Protein AF-A0A9X0CZP3-F1 (afdb_monomer_lite)

Sequence (68 aa):
MEFCEGGDLGALIAKHRREKRFIEEEFVVKIMNQLVEALQECHRRKDGAHVLHRDLKPANVFLDNMTM

Radius of gyration: 14.05 Å; chains: 1; bounding box: 34×24×36 Å

Structure (mmCIF, N/CA/C/O backbone):
data_AF-A0A9X0CZP3-F1
#
_entry.id   AF-A0A9X0CZP3-F1
#
loop_
_atom_site.group_PDB
_atom_site.id
_atom_site.type_symbol
_atom_site.label_atom_id
_atom_site.label_alt_id
_atom_site.label_comp_id
_atom_site.label_asym_id
_atom_site.label_entity_id
_atom_site.label_seq_id
_atom_site.pdbx_PDB_ins_code
_atom_site.Cartn_x
_atom_site.Cartn_y
_atom_site.Cartn_z
_atom_site.occupancy
_atom_site.B_iso_or_equiv
_atom_site.auth_seq_id
_atom_site.auth_comp_id
_atom_site.auth_asym_id
_atom_site.auth_atom_id
_atom_site.pdbx_PDB_model_num
ATOM 1 N N . MET A 1 1 ? 7.353 -15.481 -3.416 1.00 70.69 1 MET A N 1
ATOM 2 C CA . MET A 1 1 ? 6.695 -14.398 -2.660 1.00 70.69 1 MET A CA 1
ATOM 3 C C . MET A 1 1 ? 6.751 -14.789 -1.202 1.00 70.69 1 MET A C 1
ATOM 5 O O . MET A 1 1 ? 6.469 -15.946 -0.908 1.00 70.69 1 MET A O 1
ATOM 9 N N . GLU A 1 2 ? 7.187 -13.878 -0.342 1.00 86.81 2 GLU A N 1
ATOM 10 C CA . GLU A 1 2 ? 7.136 -14.069 1.110 1.00 86.81 2 GLU A CA 1
ATOM 11 C C . GLU A 1 2 ? 5.696 -13.877 1.600 1.00 86.81 2 GLU A C 1
ATOM 13 O O . GLU A 1 2 ? 4.899 -13.200 0.946 1.00 86.81 2 GLU A O 1
ATOM 18 N N . PHE A 1 3 ? 5.338 -14.526 2.709 1.00 89.12 3 PHE A N 1
ATOM 19 C CA . PHE A 1 3 ? 4.019 -14.361 3.309 1.00 89.12 3 PHE A CA 1
ATOM 20 C C . PHE A 1 3 ? 3.986 -13.077 4.144 1.00 89.12 3 PHE A C 1
ATOM 22 O O . PHE A 1 3 ? 4.781 -12.911 5.064 1.00 89.12 3 PHE A O 1
ATOM 29 N N . CYS A 1 4 ? 3.051 -12.185 3.824 1.00 93.69 4 CYS A N 1
ATOM 30 C CA . CYS A 1 4 ? 2.838 -10.926 4.530 1.00 93.69 4 CYS A CA 1
ATOM 31 C C . CYS A 1 4 ? 1.699 -11.087 5.547 1.00 93.69 4 CYS A C 1
ATOM 33 O O . CYS A 1 4 ? 0.522 -11.044 5.182 1.00 93.69 4 CYS A O 1
ATOM 35 N N . GLU A 1 5 ? 2.046 -11.293 6.820 1.00 92.06 5 GLU A N 1
ATOM 36 C CA . GLU A 1 5 ? 1.081 -11.588 7.895 1.00 92.06 5 GLU A CA 1
ATO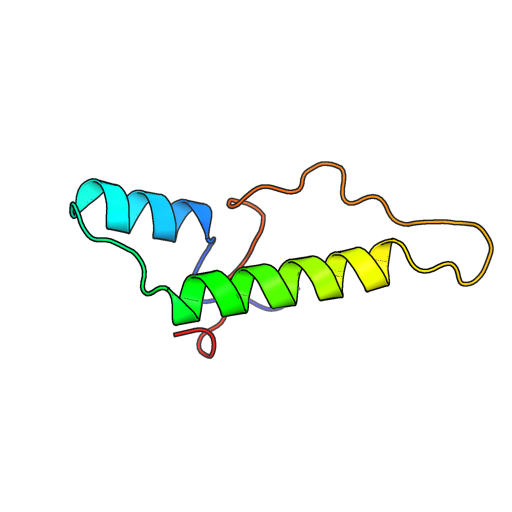M 37 C C . GLU A 1 5 ? 0.076 -10.449 8.153 1.00 92.06 5 GLU A C 1
ATOM 39 O O . GLU A 1 5 ? -1.040 -10.699 8.611 1.00 92.06 5 GLU A O 1
ATOM 44 N N . GLY A 1 6 ? 0.431 -9.204 7.813 1.00 91.38 6 GLY A N 1
ATOM 45 C CA . GLY A 1 6 ? -0.414 -8.020 7.984 1.00 91.38 6 GLY A CA 1
ATOM 46 C C . GLY A 1 6 ? -1.528 -7.864 6.941 1.00 91.38 6 GLY A C 1
ATOM 47 O O . GLY A 1 6 ? -2.326 -6.930 7.042 1.00 91.38 6 GLY A O 1
ATOM 48 N N . GLY A 1 7 ? -1.614 -8.764 5.953 1.00 94.88 7 GLY A N 1
ATOM 49 C CA . GLY A 1 7 ? -2.592 -8.685 4.865 1.00 94.88 7 GLY A CA 1
ATOM 50 C C . GLY A 1 7 ? -2.309 -7.526 3.905 1.00 94.88 7 GLY A C 1
ATOM 51 O O . GLY A 1 7 ? -1.155 -7.152 3.702 1.00 94.88 7 GLY A O 1
ATOM 52 N N . ASP A 1 8 ? -3.355 -6.968 3.286 1.00 96.88 8 ASP A N 1
ATOM 53 C CA . ASP A 1 8 ? -3.237 -5.832 2.368 1.00 96.88 8 ASP A CA 1
ATOM 54 C C . ASP A 1 8 ? -3.665 -4.491 2.994 1.00 96.88 8 ASP A C 1
ATOM 56 O O . ASP A 1 8 ? -4.517 -4.408 3.889 1.00 96.88 8 ASP A O 1
ATOM 60 N N . LEU A 1 9 ? -3.102 -3.401 2.472 1.00 97.44 9 LEU A N 1
ATOM 61 C CA . LEU A 1 9 ? -3.405 -2.035 2.897 1.00 97.44 9 LEU A CA 1
ATOM 62 C C . LEU A 1 9 ? -4.889 -1.678 2.699 1.00 97.44 9 LEU A C 1
ATOM 64 O O . LEU A 1 9 ? -5.453 -0.903 3.473 1.00 97.44 9 LEU A O 1
ATOM 68 N N . GLY A 1 10 ? -5.552 -2.247 1.688 1.00 98.06 10 GLY A N 1
ATOM 69 C CA . GLY A 1 10 ? -6.985 -2.061 1.458 1.00 98.06 10 GLY A CA 1
ATOM 70 C C . GLY A 1 10 ? -7.837 -2.582 2.620 1.00 98.06 10 GLY A C 1
ATOM 71 O O . GLY A 1 10 ? -8.742 -1.876 3.086 1.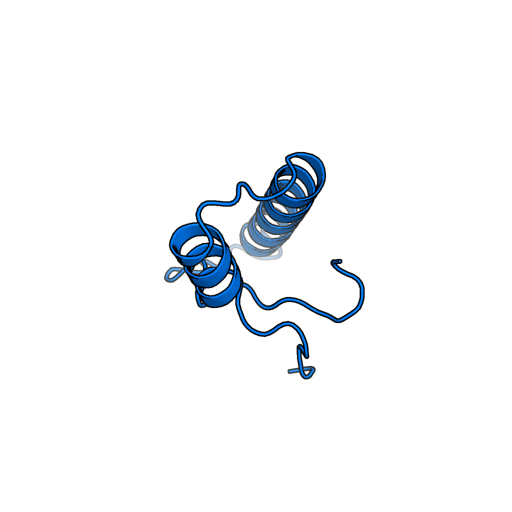00 98.06 10 GLY A O 1
ATOM 72 N N . ALA A 1 11 ? -7.520 -3.771 3.135 1.00 97.50 11 ALA A N 1
ATOM 73 C CA . ALA A 1 11 ? -8.160 -4.353 4.310 1.00 97.50 11 ALA A CA 1
ATOM 74 C C . ALA A 1 11 ? -7.922 -3.505 5.571 1.00 97.50 11 ALA A C 1
ATOM 76 O O . ALA A 1 11 ? -8.874 -3.244 6.321 1.00 97.50 11 ALA A O 1
ATOM 77 N N . LEU A 1 12 ? -6.696 -3.003 5.767 1.00 96.75 12 LEU A N 1
ATOM 78 C CA . LEU A 1 12 ? -6.345 -2.104 6.874 1.00 96.75 12 LEU A CA 1
ATOM 79 C C . LEU A 1 12 ? -7.157 -0.795 6.831 1.00 96.75 12 LEU A C 1
ATOM 81 O O . LEU A 1 12 ? -7.758 -0.404 7.839 1.00 96.75 12 LEU A O 1
ATOM 85 N N . ILE A 1 13 ? -7.232 -0.147 5.663 1.00 97.81 13 ILE A N 1
ATOM 86 C CA . ILE A 1 13 ? -8.018 1.081 5.453 1.00 97.81 13 ILE A CA 1
ATOM 87 C C . ILE A 1 13 ? -9.508 0.814 5.700 1.00 97.81 13 ILE A C 1
ATOM 89 O O . ILE A 1 13 ? -10.193 1.600 6.360 1.00 97.81 13 ILE A O 1
ATOM 93 N N . ALA A 1 14 ? -10.034 -0.305 5.192 1.00 98.25 14 ALA A N 1
ATOM 94 C CA . ALA A 1 14 ? -11.429 -0.675 5.398 1.00 98.25 14 ALA A CA 1
ATOM 95 C C . ALA A 1 14 ? -11.751 -0.914 6.882 1.00 98.25 14 ALA A C 1
ATOM 97 O O . ALA A 1 14 ? -12.827 -0.515 7.332 1.00 98.25 14 ALA A O 1
ATOM 98 N N . LYS A 1 15 ? -10.831 -1.522 7.644 1.00 97.50 15 LYS A N 1
ATOM 99 C CA . LYS A 1 15 ? -10.958 -1.708 9.097 1.00 97.50 15 LYS A CA 1
ATOM 100 C C . LYS A 1 15 ? -11.049 -0.367 9.829 1.00 97.50 15 LYS A C 1
ATOM 102 O O . LYS A 1 15 ? -12.048 -0.132 10.504 1.00 97.50 15 LYS A O 1
ATOM 107 N N . HIS A 1 16 ? -10.088 0.532 9.617 1.00 97.81 16 HIS A N 1
ATOM 108 C CA . HIS A 1 16 ? -10.065 1.851 10.266 1.00 97.81 16 HIS A CA 1
ATOM 109 C C . HIS A 1 16 ? -11.314 2.679 9.948 1.00 97.81 16 HIS A C 1
ATOM 111 O O . HIS A 1 16 ? -11.917 3.277 10.840 1.00 97.81 16 HIS A O 1
ATOM 117 N N . ARG A 1 17 ? -11.785 2.627 8.693 1.00 98.06 17 ARG A N 1
ATOM 118 C CA . ARG A 1 17 ? -13.032 3.288 8.287 1.00 98.06 17 ARG A CA 1
ATOM 119 C C . ARG A 1 17 ? -14.253 2.747 9.035 1.00 98.06 17 ARG A C 1
ATOM 121 O O . ARG A 1 17 ? -15.085 3.541 9.467 1.00 98.06 17 ARG A O 1
ATOM 128 N N . ARG A 1 18 ? -14.377 1.421 9.198 1.00 98.50 18 ARG A N 1
ATOM 129 C CA . ARG A 1 18 ? -15.478 0.808 9.974 1.00 98.50 18 ARG A CA 1
ATOM 130 C C . ARG A 1 18 ? -15.423 1.206 11.448 1.00 98.50 18 ARG A C 1
ATOM 132 O O . ARG A 1 18 ? -16.463 1.456 12.046 1.00 98.50 18 ARG A O 1
ATOM 139 N N . GLU A 1 19 ? -14.219 1.296 12.000 1.00 98.25 19 GLU A N 1
ATOM 140 C CA . GLU A 1 19 ? -13.971 1.670 13.396 1.00 98.25 19 GLU A CA 1
ATOM 141 C C . GLU A 1 19 ? -14.039 3.187 13.641 1.00 98.25 19 GLU A C 1
ATOM 143 O O . GLU A 1 19 ? -13.929 3.621 14.784 1.00 98.25 19 GLU A O 1
ATOM 148 N N . LYS A 1 20 ? -14.247 4.000 12.591 1.00 98.12 20 LYS A N 1
ATOM 149 C CA . LYS A 1 20 ? -14.219 5.475 12.642 1.00 98.12 20 LYS A CA 1
ATOM 150 C C . LYS A 1 20 ? -12.929 6.019 13.263 1.00 98.12 20 LYS A C 1
ATOM 152 O O . LYS A 1 20 ? -12.942 7.007 13.994 1.00 98.12 20 LYS A O 1
ATOM 157 N N . ARG A 1 21 ? -11.814 5.361 12.955 1.00 97.94 21 ARG A N 1
ATOM 158 C CA . ARG A 1 21 ? -10.475 5.756 13.383 1.00 97.94 21 ARG A CA 1
ATOM 159 C C . ARG A 1 21 ? -9.675 6.266 12.197 1.00 97.94 21 ARG A C 1
ATOM 161 O O . ARG A 1 21 ? -9.803 5.747 11.088 1.00 97.94 21 ARG A O 1
ATOM 168 N N . PHE A 1 22 ? -8.825 7.250 12.452 1.00 97.00 22 PHE A N 1
ATOM 169 C CA . PHE A 1 22 ? -7.775 7.621 11.514 1.00 97.00 22 PHE A CA 1
ATOM 170 C C . PHE A 1 22 ? -6.599 6.651 11.629 1.00 97.00 22 PHE A C 1
ATOM 172 O O . PHE A 1 22 ? -6.409 6.010 12.664 1.00 97.00 22 PHE A O 1
ATOM 179 N N . ILE A 1 23 ? -5.860 6.521 10.532 1.00 96.50 23 ILE A N 1
ATOM 180 C CA . ILE A 1 23 ? -4.550 5.872 10.513 1.00 96.50 23 ILE A CA 1
ATOM 181 C C . ILE A 1 23 ? -3.531 6.938 10.918 1.00 96.50 23 ILE A C 1
ATOM 183 O O . ILE A 1 23 ? -3.655 8.084 10.483 1.00 96.50 23 ILE A O 1
ATOM 187 N N . GLU A 1 24 ? -2.556 6.562 11.741 1.00 96.75 24 GLU A N 1
ATOM 188 C CA . GLU A 1 24 ? -1.491 7.463 12.185 1.00 96.75 24 GLU A CA 1
ATOM 189 C C . GLU A 1 24 ? -0.721 8.041 10.992 1.00 96.75 24 GLU A C 1
ATOM 191 O O . GLU A 1 24 ? -0.365 7.324 10.051 1.00 96.75 24 GLU A O 1
ATOM 196 N N . GLU A 1 25 ? -0.448 9.344 11.034 1.00 97.69 25 GLU A N 1
ATOM 197 C CA . GLU A 1 25 ? 0.205 10.062 9.935 1.00 97.69 25 GLU A CA 1
ATOM 198 C C . GLU A 1 25 ? 1.587 9.482 9.612 1.00 97.69 25 GLU A C 1
ATOM 200 O O . GLU A 1 25 ? 1.918 9.289 8.444 1.00 97.69 25 GLU A O 1
ATOM 205 N N . GLU A 1 26 ? 2.360 9.120 10.638 1.00 96.81 26 GLU A N 1
ATOM 206 C CA . GLU A 1 26 ? 3.678 8.500 10.482 1.00 96.81 26 GLU A CA 1
ATOM 207 C C . GLU A 1 26 ? 3.613 7.213 9.646 1.00 96.81 26 GLU A C 1
ATOM 209 O O . GLU A 1 26 ? 4.427 7.006 8.742 1.00 96.81 26 GLU A O 1
ATOM 214 N N . PHE A 1 27 ? 2.593 6.380 9.875 1.00 95.56 27 PHE A N 1
ATOM 215 C CA . PHE A 1 27 ? 2.379 5.168 9.090 1.00 95.56 27 PHE A CA 1
ATOM 216 C C . PHE A 1 27 ? 2.013 5.498 7.637 1.00 95.56 27 PHE A C 1
ATOM 218 O O . PHE A 1 27 ? 2.540 4.881 6.711 1.00 95.56 27 PHE A O 1
ATOM 225 N N . VAL A 1 28 ? 1.152 6.499 7.413 1.00 97.00 28 VAL A N 1
ATOM 226 C CA . VAL A 1 28 ? 0.796 6.948 6.056 1.00 97.00 28 VAL A CA 1
ATOM 227 C C . VAL A 1 28 ? 2.038 7.424 5.302 1.00 97.00 28 VAL A C 1
ATOM 229 O O . VAL A 1 28 ? 2.266 6.992 4.172 1.00 97.00 28 VAL A O 1
ATOM 232 N N . VAL A 1 29 ? 2.868 8.261 5.927 1.00 98.00 29 VAL A N 1
ATOM 233 C CA . VAL A 1 29 ? 4.111 8.770 5.328 1.00 98.00 29 VAL A CA 1
ATOM 234 C C . VAL A 1 29 ? 5.083 7.628 5.021 1.00 98.00 29 VAL A C 1
ATOM 236 O O . VAL A 1 29 ? 5.643 7.590 3.924 1.00 98.00 29 VAL A O 1
ATOM 239 N N . LYS A 1 30 ? 5.236 6.655 5.931 1.00 96.31 30 LYS A N 1
ATOM 240 C CA . LYS A 1 30 ? 6.073 5.460 5.720 1.00 96.31 30 LYS A CA 1
ATOM 241 C C . LYS A 1 30 ? 5.633 4.666 4.487 1.00 96.31 30 LYS A C 1
ATOM 243 O O . LYS A 1 30 ? 6.465 4.381 3.627 1.00 96.31 30 LYS A O 1
ATOM 248 N N . ILE A 1 31 ? 4.337 4.366 4.363 1.00 96.94 31 ILE A N 1
ATOM 249 C CA . ILE A 1 31 ? 3.788 3.650 3.200 1.00 96.94 31 ILE A CA 1
ATOM 250 C C . ILE A 1 31 ? 4.004 4.448 1.911 1.00 96.94 31 ILE A C 1
ATOM 252 O O . ILE A 1 31 ? 4.431 3.888 0.903 1.00 96.94 31 ILE A O 1
ATOM 256 N N . MET A 1 32 ? 3.752 5.760 1.931 1.00 98.00 32 MET A N 1
ATOM 257 C CA . MET A 1 32 ? 3.940 6.605 0.750 1.00 98.00 32 MET A CA 1
ATOM 258 C C . MET A 1 32 ? 5.399 6.628 0.284 1.00 98.00 32 MET A C 1
ATOM 260 O O . MET A 1 32 ? 5.646 6.472 -0.912 1.00 98.00 32 MET A O 1
ATOM 264 N N . ASN A 1 33 ? 6.357 6.754 1.206 1.00 98.19 33 ASN A N 1
ATOM 265 C CA . ASN A 1 33 ? 7.783 6.716 0.877 1.00 98.19 33 ASN A CA 1
ATOM 266 C C . ASN A 1 33 ? 8.178 5.378 0.237 1.00 98.19 33 ASN A C 1
ATOM 268 O O . ASN A 1 33 ? 8.767 5.371 -0.843 1.00 98.19 33 ASN A O 1
ATOM 272 N N . GLN A 1 34 ? 7.771 4.253 0.834 1.00 97.56 34 GLN A N 1
ATOM 273 C CA . GLN A 1 34 ? 8.062 2.919 0.296 1.00 97.56 34 GLN A CA 1
ATOM 274 C C . GLN A 1 34 ? 7.458 2.703 -1.101 1.00 97.56 34 GLN A C 1
ATOM 276 O O . GLN A 1 34 ? 8.109 2.140 -1.982 1.00 97.56 34 GLN A O 1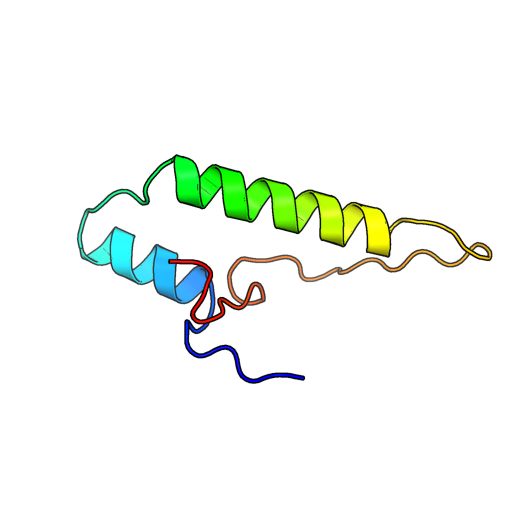
ATOM 281 N N . LEU A 1 35 ? 6.230 3.179 -1.342 1.00 97.94 35 LEU A N 1
ATOM 282 C CA . LEU A 1 35 ? 5.593 3.091 -2.660 1.00 97.94 35 LEU A CA 1
ATOM 283 C C . LEU A 1 35 ? 6.328 3.922 -3.717 1.00 97.94 35 LEU A C 1
ATOM 285 O O . LEU A 1 35 ? 6.476 3.471 -4.854 1.00 97.94 35 LEU A O 1
ATOM 289 N N . VAL A 1 36 ? 6.795 5.120 -3.357 1.00 97.88 36 VAL A N 1
ATOM 290 C CA . VAL A 1 36 ? 7.569 5.978 -4.263 1.00 97.88 36 VAL A CA 1
ATOM 291 C C . VAL A 1 36 ? 8.915 5.338 -4.599 1.00 97.88 36 VAL A C 1
ATOM 293 O O . VAL A 1 36 ? 9.266 5.282 -5.777 1.00 97.88 36 VAL A O 1
ATOM 296 N N . GLU A 1 37 ? 9.633 4.805 -3.610 1.00 97.44 37 GLU A N 1
ATOM 297 C CA . GLU A 1 37 ? 10.903 4.098 -3.822 1.00 97.44 37 GLU A CA 1
ATOM 298 C C . GLU A 1 37 ? 10.725 2.863 -4.718 1.00 97.44 37 GLU A C 1
ATOM 300 O O . GLU A 1 37 ? 11.475 2.676 -5.682 1.00 97.44 37 GLU A O 1
ATOM 305 N N . ALA A 1 38 ? 9.686 2.058 -4.466 1.00 95.19 38 ALA A N 1
ATOM 306 C CA . ALA A 1 38 ? 9.369 0.887 -5.278 1.00 95.19 38 ALA A CA 1
ATOM 307 C C . ALA A 1 38 ? 9.055 1.270 -6.733 1.00 95.19 38 ALA A C 1
ATOM 309 O O . ALA A 1 38 ? 9.601 0.681 -7.668 1.00 95.19 38 ALA A O 1
ATOM 310 N N . LEU A 1 39 ? 8.225 2.297 -6.943 1.00 95.44 39 LEU A N 1
ATOM 311 C CA . LEU A 1 39 ? 7.926 2.806 -8.282 1.00 95.44 39 LEU A CA 1
ATOM 312 C C . LEU A 1 39 ? 9.163 3.388 -8.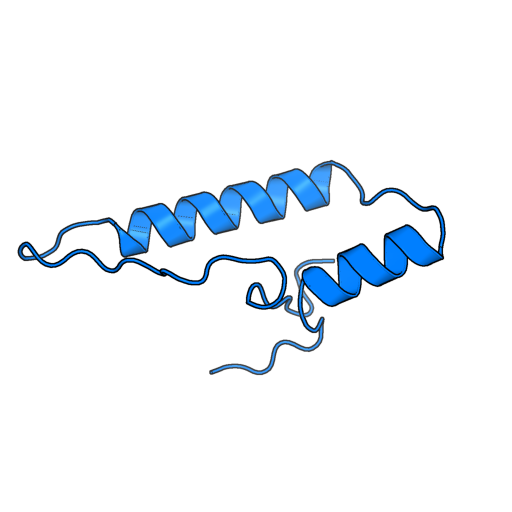967 1.00 95.44 39 LEU A C 1
ATOM 314 O O . LEU A 1 39 ? 9.343 3.190 -10.167 1.00 95.44 39 LEU A O 1
ATOM 318 N N . GLN A 1 40 ? 10.024 4.087 -8.227 1.00 94.81 40 GLN A N 1
ATOM 319 C CA . GLN A 1 40 ? 11.272 4.618 -8.761 1.00 94.81 40 GLN A CA 1
ATOM 320 C C . GLN A 1 40 ? 12.197 3.495 -9.239 1.00 94.81 40 GLN A C 1
ATOM 322 O O . GLN A 1 40 ? 12.832 3.649 -10.281 1.00 94.81 40 GLN A O 1
ATOM 327 N N . GLU A 1 41 ? 12.280 2.375 -8.515 1.00 92.75 41 GLU A N 1
ATOM 328 C CA . GLU A 1 41 ? 13.014 1.188 -8.969 1.00 92.75 41 GLU A CA 1
ATOM 329 C C . GLU A 1 41 ? 12.358 0.567 -10.209 1.00 92.75 41 GLU A C 1
ATOM 331 O O . GLU A 1 41 ? 13.047 0.352 -11.204 1.00 92.75 41 GLU A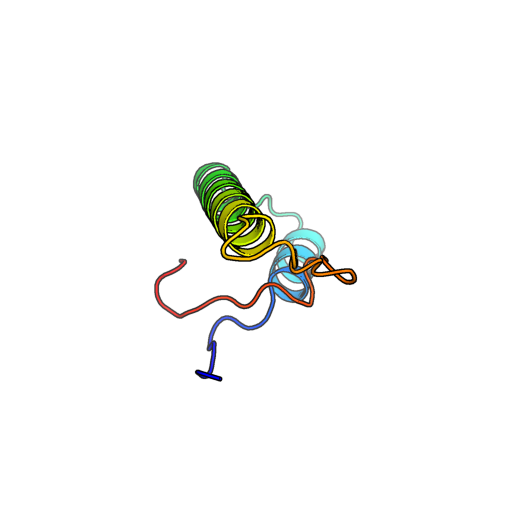 O 1
ATOM 336 N N . CYS A 1 42 ? 11.034 0.358 -10.213 1.00 92.38 42 CYS A N 1
ATOM 337 C CA . CYS A 1 42 ? 10.316 -0.183 -11.377 1.00 92.38 42 CYS A CA 1
ATOM 338 C C . CYS A 1 42 ? 10.512 0.668 -12.645 1.00 92.38 42 CYS A C 1
ATOM 340 O O . CYS A 1 42 ? 10.672 0.137 -13.748 1.00 92.38 42 CYS A O 1
ATOM 342 N N . HIS A 1 43 ? 10.509 1.993 -12.492 1.00 92.56 43 HIS A N 1
ATOM 343 C CA . HIS A 1 43 ? 10.676 2.951 -13.583 1.00 92.56 43 HIS A CA 1
ATOM 344 C C . HIS A 1 43 ? 12.147 3.235 -13.931 1.00 92.56 43 HIS A C 1
ATOM 346 O O . HIS A 1 43 ? 12.420 4.032 -14.833 1.00 92.56 43 HIS A O 1
ATOM 352 N N . ARG A 1 44 ? 13.117 2.637 -13.229 1.00 89.69 44 ARG A N 1
ATOM 353 C CA . ARG A 1 44 ? 14.536 2.838 -13.529 1.00 89.69 44 ARG A CA 1
ATOM 354 C C . ARG A 1 44 ? 14.925 2.013 -14.753 1.00 89.69 44 ARG A C 1
ATOM 356 O O . ARG A 1 44 ? 14.727 0.803 -14.791 1.00 89.69 44 ARG A O 1
ATOM 363 N N . ARG A 1 45 ? 15.540 2.651 -15.755 1.00 73.81 45 ARG A N 1
ATOM 364 C CA . ARG A 1 45 ? 16.096 1.939 -16.918 1.00 73.81 45 ARG A CA 1
ATOM 365 C C . ARG A 1 45 ? 17.389 1.244 -16.531 1.00 73.81 45 ARG A C 1
ATOM 367 O O . ARG A 1 45 ? 18.312 1.912 -16.072 1.00 73.81 45 ARG A O 1
ATOM 374 N N . LYS A 1 46 ? 17.485 -0.051 -16.828 1.00 66.56 46 LYS A N 1
ATOM 375 C CA . LYS A 1 46 ? 18.786 -0.686 -17.068 1.00 66.56 46 LYS A CA 1
ATOM 376 C C . LYS A 1 46 ? 19.075 -0.749 -18.572 1.00 66.56 46 LYS A C 1
ATOM 378 O O . LYS A 1 46 ? 20.103 -0.234 -18.976 1.00 66.56 46 LYS A O 1
ATOM 383 N N . ASP A 1 47 ? 18.095 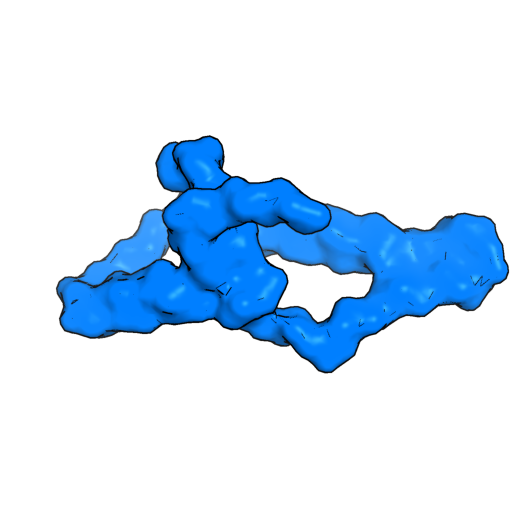-1.129 -19.408 1.00 76.50 47 ASP A N 1
ATOM 384 C CA . ASP A 1 47 ? 18.340 -1.372 -20.848 1.00 76.50 47 ASP A CA 1
ATOM 385 C C . ASP A 1 47 ? 17.184 -0.935 -21.783 1.00 76.50 47 ASP A C 1
ATOM 387 O O . ASP A 1 47 ? 16.904 -1.554 -22.805 1.00 76.50 47 ASP A O 1
ATOM 391 N N . GLY A 1 48 ? 16.449 0.128 -21.431 1.00 69.31 48 GLY A N 1
ATOM 392 C CA . GLY A 1 48 ? 15.357 0.671 -22.262 1.00 69.31 48 GLY A CA 1
ATOM 393 C C . GLY A 1 48 ? 13.965 0.074 -22.010 1.00 69.31 48 GLY A C 1
ATOM 394 O O . GLY A 1 48 ? 12.977 0.652 -22.462 1.00 69.31 48 GLY A O 1
ATOM 395 N N . ALA A 1 49 ? 13.864 -0.997 -21.219 1.00 78.31 49 ALA A N 1
ATOM 396 C CA . ALA A 1 49 ? 12.600 -1.530 -20.715 1.00 78.31 49 ALA A CA 1
ATOM 397 C C . ALA A 1 49 ? 12.290 -0.967 -19.316 1.00 78.31 49 ALA A C 1
ATOM 399 O O . ALA A 1 49 ? 13.077 -1.129 -18.387 1.00 78.31 49 ALA A O 1
ATOM 400 N N . HIS A 1 50 ? 11.143 -0.302 -19.178 1.00 85.94 50 HIS A N 1
ATOM 401 C CA . HIS A 1 50 ? 10.594 0.145 -17.895 1.00 85.94 50 HIS A CA 1
ATOM 402 C C . HIS A 1 50 ? 9.528 -0.840 -17.425 1.00 85.94 50 HIS A C 1
ATOM 404 O O . HIS A 1 50 ? 8.704 -1.275 -18.236 1.00 85.94 50 HIS A O 1
ATOM 410 N N . VAL A 1 51 ? 9.481 -1.136 -16.127 1.00 91.50 51 VAL A N 1
ATOM 411 C CA . VAL A 1 51 ? 8.379 -1.911 -15.548 1.00 91.50 51 VAL A CA 1
ATOM 412 C C . VAL A 1 51 ? 7.283 -0.944 -15.118 1.00 91.50 51 VAL A C 1
ATOM 414 O O . VAL A 1 51 ? 7.480 -0.110 -14.242 1.00 91.50 51 VAL A O 1
ATOM 417 N N . LEU A 1 52 ? 6.106 -1.058 -15.732 1.00 92.81 52 LEU A N 1
ATOM 418 C CA . LEU A 1 52 ? 4.904 -0.353 -15.288 1.00 92.81 52 LEU A CA 1
ATOM 419 C C . LEU A 1 52 ? 4.063 -1.309 -14.446 1.00 92.81 52 LEU A C 1
ATOM 421 O O . LEU A 1 52 ? 3.639 -2.343 -14.958 1.00 92.81 52 LEU A O 1
ATOM 425 N N . HIS A 1 53 ? 3.767 -0.944 -13.195 1.00 93.56 53 HIS A N 1
ATOM 426 C CA . HIS A 1 53 ? 2.956 -1.785 -12.305 1.00 93.56 53 HIS A CA 1
ATOM 427 C C . HIS A 1 53 ? 1.538 -2.031 -12.860 1.00 93.56 53 HIS A C 1
ATOM 429 O O . HIS A 1 53 ? 1.001 -3.126 -12.735 1.00 93.56 53 HIS A O 1
ATOM 435 N N . ARG A 1 54 ? 0.931 -1.018 -13.502 1.00 96.56 54 ARG A N 1
ATOM 436 C CA . ARG A 1 54 ? -0.404 -1.024 -14.156 1.00 96.56 54 ARG A CA 1
ATOM 437 C C . ARG A 1 54 ? -1.625 -1.300 -13.272 1.00 96.56 54 ARG A C 1
ATOM 439 O O . ARG A 1 54 ? -2.715 -0.899 -13.655 1.00 96.56 54 ARG A O 1
ATOM 446 N N . ASP A 1 55 ? -1.458 -1.915 -12.108 1.00 97.19 55 ASP A N 1
ATOM 447 C CA . ASP A 1 55 ? -2.549 -2.190 -11.161 1.00 97.19 55 ASP A CA 1
ATOM 448 C C . ASP A 1 55 ? -2.187 -1.729 -9.740 1.00 97.19 55 ASP A C 1
ATOM 450 O O . ASP A 1 55 ? -2.313 -2.471 -8.769 1.00 97.19 55 ASP A O 1
ATOM 454 N N . LEU A 1 56 ? -1.610 -0.528 -9.612 1.00 97.44 56 LEU A N 1
ATOM 455 C CA . LEU A 1 56 ? -1.237 -0.004 -8.297 1.00 97.44 56 LEU A CA 1
ATOM 456 C C . LEU A 1 56 ? -2.496 0.454 -7.555 1.00 97.44 56 LEU A C 1
ATOM 458 O O . LEU A 1 56 ? -3.149 1.418 -7.952 1.00 97.44 56 LEU A O 1
ATOM 462 N N . LYS A 1 57 ? -2.823 -0.250 -6.474 1.00 97.81 57 LYS A N 1
ATOM 463 C CA . LYS A 1 57 ? -3.976 0.012 -5.607 1.00 97.81 57 LYS A CA 1
ATOM 464 C C . LYS A 1 57 ? -3.721 -0.570 -4.212 1.00 97.81 57 LYS A C 1
ATOM 466 O O . LYS A 1 57 ? -2.925 -1.501 -4.107 1.00 97.81 57 LYS A O 1
ATOM 471 N N . PRO A 1 58 ? -4.428 -0.115 -3.160 1.00 98.06 58 PRO A N 1
ATOM 472 C CA . PRO A 1 58 ? -4.198 -0.589 -1.791 1.00 98.06 58 PRO A CA 1
ATOM 473 C C . PRO A 1 58 ? -4.288 -2.112 -1.612 1.00 98.06 58 PRO A C 1
ATOM 475 O O . PRO A 1 58 ? -3.527 -2.676 -0.840 1.00 98.06 58 PRO A O 1
ATOM 478 N N . ALA A 1 59 ? -5.164 -2.788 -2.362 1.00 98.06 59 ALA A N 1
ATOM 479 C CA . ALA A 1 59 ? -5.306 -4.247 -2.307 1.00 98.06 59 ALA A CA 1
ATOM 480 C C . ALA A 1 59 ? -4.073 -5.024 -2.818 1.00 98.06 59 ALA A C 1
ATOM 482 O O . ALA A 1 59 ? -3.982 -6.226 -2.607 1.00 98.06 59 ALA A O 1
ATOM 483 N N . ASN A 1 60 ? -3.139 -4.341 -3.488 1.00 97.69 60 ASN A N 1
ATOM 484 C CA . ASN A 1 60 ? -1.889 -4.907 -3.998 1.00 97.69 60 ASN A CA 1
ATOM 485 C C . ASN A 1 60 ? -0.660 -4.407 -3.208 1.00 97.69 60 ASN A C 1
ATOM 487 O O . ASN A 1 60 ? 0.468 -4.559 -3.670 1.00 97.69 60 ASN A O 1
ATOM 491 N N . VAL A 1 61 ? -0.867 -3.790 -2.039 1.00 97.12 61 VAL A N 1
ATOM 492 C CA . VAL A 1 61 ? 0.198 -3.367 -1.119 1.00 97.12 61 VAL A CA 1
ATOM 493 C C . VAL A 1 61 ? 0.102 -4.238 0.125 1.00 97.12 61 VAL A C 1
ATOM 495 O O . VAL A 1 61 ? -0.842 -4.093 0.898 1.00 97.12 61 VAL A O 1
ATOM 498 N N . PHE A 1 62 ? 1.048 -5.158 0.292 1.00 96.06 62 PHE A N 1
ATOM 499 C CA . PHE A 1 62 ? 1.042 -6.138 1.377 1.00 96.06 62 PHE A CA 1
ATOM 500 C C . PHE A 1 62 ? 1.906 -5.674 2.553 1.00 96.06 62 PHE A C 1
ATOM 502 O O . PHE A 1 62 ? 2.959 -5.073 2.346 1.00 96.06 62 PHE A O 1
ATOM 509 N N . LEU A 1 63 ? 1.445 -5.940 3.775 1.00 95.12 63 LEU A N 1
ATOM 510 C CA . LEU A 1 63 ? 2.059 -5.483 5.023 1.00 95.12 63 LEU A CA 1
ATOM 511 C C . LEU A 1 63 ? 2.744 -6.652 5.741 1.00 95.12 63 LEU A C 1
ATOM 513 O O . LEU A 1 63 ? 2.132 -7.702 5.955 1.00 95.12 63 LEU A O 1
ATOM 517 N N . ASP A 1 64 ? 4.003 -6.475 6.128 1.00 91.12 64 ASP A N 1
ATOM 518 C CA . ASP A 1 64 ? 4.728 -7.443 6.953 1.00 91.12 64 ASP A CA 1
ATOM 519 C C . ASP A 1 64 ? 4.509 -7.182 8.457 1.00 91.12 64 ASP A C 1
ATOM 521 O O . ASP A 1 64 ? 3.872 -6.206 8.861 1.00 91.12 64 ASP A O 1
ATOM 525 N N . ASN A 1 65 ? 5.052 -8.055 9.309 1.00 78.38 65 ASN A N 1
ATOM 526 C CA . ASN A 1 65 ? 4.977 -7.890 10.766 1.00 78.38 65 ASN A CA 1
ATOM 527 C C . ASN A 1 65 ? 5.742 -6.669 11.303 1.00 78.38 65 ASN A C 1
ATOM 529 O O . ASN A 1 65 ? 5.556 -6.308 12.460 1.00 78.38 65 ASN A O 1
ATOM 533 N N . MET A 1 66 ? 6.611 -6.050 10.500 1.00 61.50 66 MET A N 1
ATOM 534 C CA . MET A 1 66 ? 7.523 -4.978 10.910 1.00 61.50 66 MET A CA 1
ATOM 535 C C . MET A 1 66 ? 7.024 -3.587 10.491 1.00 61.50 66 MET A C 1
ATOM 537 O O . MET A 1 66 ? 7.679 -2.568 10.744 1.00 61.50 66 MET A O 1
ATOM 541 N N . THR A 1 67 ? 5.869 -3.523 9.819 1.00 55.12 67 THR A N 1
ATOM 542 C CA . THR A 1 67 ? 5.290 -2.254 9.383 1.00 55.12 67 THR A CA 1
ATOM 543 C C . THR A 1 67 ? 4.386 -1.592 10.427 1.00 55.12 67 THR A C 1
ATOM 545 O O . THR A 1 67 ? 4.107 -0.407 10.249 1.00 55.12 67 THR A O 1
ATOM 548 N N . MET A 1 68 ? 3.999 -2.284 11.509 1.00 49.06 68 MET A N 1
ATOM 549 C CA . MET A 1 68 ? 3.291 -1.702 12.668 1.00 49.06 68 MET A CA 1
ATOM 550 C C . MET A 1 68 ? 4.233 -1.283 13.793 1.00 49.06 68 MET A C 1
ATOM 552 O O . MET A 1 68 ? 5.233 -1.998 14.024 1.00 49.06 68 MET A O 1
#

InterPro domains:
  IPR000719 Protein kinase domain [PF00069] (1-65)
  IPR000719 Protein kinase domain [PS50011] (1-68)
  IPR008271 Serine/threonine-protein kinase, active site [PS00108] (51-63)
  IPR011009 Protein kinase-like domain superfamily [SSF56112] (1-65)
  IPR051131 NEK Ser/Thr protein kinase family, NIMA subfamily [PTHR44899] (1-64)

Foldseek 3Di:
DDDAPQAFQVVVVVVCVVVVHDDDPVLVVVQVVVVVVVQCVQQDDPDPDHHDPVDDDRNPHGHHPPSD

Organism: NCBI:txid174260

pLDDT: mean 91.62, std 10.84, range [49.06, 98.5]

Secondary structure (DSSP, 8-state):
----TT-BHHHHHHHHHHTT-PPPHHHHHHHHHHHHHHHHHHT--SSSPPPP-S--SGGG-B--TT--